Protein AF-A0A923NF06-F1 (afdb_monomer_lite)

Organism: Weissella confusa (NCBI:txid1583)

Structure (mmCIF, N/CA/C/O backbone):
data_AF-A0A923NF06-F1
#
_entry.id   AF-A0A923NF06-F1
#
loop_
_atom_site.group_PDB
_atom_site.id
_atom_site.type_symbol
_atom_site.label_atom_id
_atom_site.label_alt_id
_atom_site.label_comp_id
_atom_site.label_asym_id
_atom_site.label_entity_id
_atom_site.label_seq_id
_atom_site.pdbx_PDB_ins_code
_atom_site.Cartn_x
_atom_site.Cartn_y
_atom_site.Cartn_z
_atom_site.occupancy
_atom_site.B_iso_or_equiv
_atom_site.auth_seq_id
_atom_site.auth_comp_id
_atom_site.auth_asym_id
_atom_site.auth_atom_id
_atom_site.pdbx_PDB_model_num
ATOM 1 N N . MET A 1 1 ? 20.794 -13.959 -13.437 1.00 35.75 1 MET A N 1
ATOM 2 C CA . MET A 1 1 ? 19.895 -12.928 -12.881 1.00 35.75 1 MET A CA 1
ATOM 3 C C . MET A 1 1 ? 20.774 -11.919 -12.152 1.00 35.75 1 MET A C 1
ATOM 5 O O . MET A 1 1 ? 21.293 -12.248 -11.097 1.00 35.75 1 MET A O 1
ATOM 9 N N . LYS A 1 2 ? 21.101 -10.780 -12.782 1.00 31.98 2 LYS A N 1
ATOM 10 C CA . LYS A 1 2 ? 21.924 -9.741 -12.141 1.00 31.98 2 LYS A CA 1
ATOM 11 C C . LYS A 1 2 ? 21.043 -9.022 -11.122 1.00 31.98 2 LYS A C 1
ATOM 13 O O . LYS A 1 2 ? 20.008 -8.483 -11.500 1.00 31.98 2 LYS A O 1
ATOM 18 N N . PHE A 1 3 ? 21.435 -9.074 -9.855 1.00 41.47 3 PHE A N 1
ATOM 19 C CA . PHE A 1 3 ? 20.834 -8.262 -8.806 1.00 41.47 3 PHE A CA 1
ATOM 20 C C . PHE A 1 3 ? 21.036 -6.784 -9.153 1.00 41.47 3 PHE A C 1
ATOM 22 O O . PHE A 1 3 ? 22.095 -6.401 -9.655 1.00 41.47 3 PHE A O 1
ATOM 29 N N . VAL A 1 4 ? 19.989 -5.985 -8.961 1.00 50.75 4 VAL A N 1
ATOM 30 C CA . VAL A 1 4 ? 20.014 -4.544 -9.218 1.00 50.75 4 VAL A CA 1
ATOM 31 C C . VAL A 1 4 ? 21.032 -3.932 -8.256 1.00 50.75 4 VAL A C 1
ATOM 33 O O . VAL A 1 4 ? 20.912 -4.094 -7.046 1.00 50.75 4 VAL A O 1
ATOM 36 N N . GLN A 1 5 ? 22.075 -3.314 -8.804 1.00 52.78 5 GLN A N 1
ATOM 37 C CA . GLN A 1 5 ? 23.121 -2.642 -8.039 1.00 52.78 5 GLN A CA 1
ATOM 38 C C . GLN A 1 5 ? 22.521 -1.426 -7.321 1.00 52.78 5 GLN A C 1
ATOM 40 O O . GLN A 1 5 ? 21.747 -0.685 -7.931 1.00 52.78 5 GLN A O 1
ATOM 45 N N . GLU A 1 6 ? 22.863 -1.230 -6.045 1.00 57.00 6 GLU A N 1
ATOM 46 C CA . GLU A 1 6 ? 22.473 -0.033 -5.295 1.00 57.00 6 GLU A CA 1
ATOM 47 C C . GLU A 1 6 ? 23.014 1.205 -6.017 1.00 57.00 6 GLU A C 1
ATOM 49 O O . GLU A 1 6 ? 24.222 1.411 -6.135 1.00 57.00 6 GLU A O 1
ATOM 54 N N . MET A 1 7 ? 22.105 2.011 -6.553 1.00 59.41 7 MET A N 1
ATOM 55 C CA . MET A 1 7 ? 22.412 3.335 -7.070 1.00 59.41 7 MET A CA 1
ATOM 56 C C . MET A 1 7 ? 22.179 4.324 -5.922 1.00 59.41 7 MET A C 1
ATOM 58 O O . MET A 1 7 ? 21.115 4.324 -5.308 1.00 59.41 7 MET A O 1
ATOM 62 N N . GLY A 1 8 ? 23.183 5.132 -5.583 1.00 54.16 8 GLY A N 1
ATOM 63 C CA . GLY A 1 8 ? 23.005 6.233 -4.635 1.00 54.16 8 GLY A CA 1
ATOM 64 C C . GLY A 1 8 ? 22.170 7.336 -5.284 1.00 54.16 8 GLY A C 1
ATOM 65 O O . GLY A 1 8 ? 22.474 7.745 -6.405 1.00 54.16 8 GLY A O 1
ATOM 66 N N . PHE A 1 9 ? 21.122 7.814 -4.607 1.00 62.66 9 PHE A N 1
ATOM 67 C CA . PHE A 1 9 ? 20.254 8.872 -5.130 1.00 62.66 9 PHE A CA 1
ATOM 68 C C . PHE A 1 9 ? 19.944 9.928 -4.074 1.00 62.66 9 PHE A C 1
ATOM 70 O O . PHE A 1 9 ? 19.686 9.604 -2.917 1.00 62.66 9 PHE A O 1
ATOM 77 N N . GLU A 1 10 ? 19.877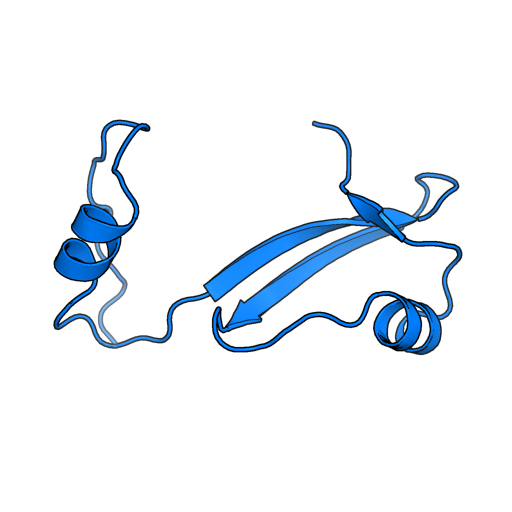 11.181 -4.518 1.00 61.03 10 GLU A N 1
ATOM 78 C CA . GLU A 1 10 ? 19.313 12.281 -3.737 1.00 61.03 10 GLU A CA 1
ATOM 79 C C . GLU A 1 10 ? 17.772 12.190 -3.733 1.00 61.03 10 GLU A C 1
ATOM 81 O O . GLU A 1 10 ? 17.175 11.981 -4.795 1.00 61.03 10 GLU A O 1
ATOM 86 N N . PRO A 1 11 ? 17.088 12.360 -2.586 1.00 55.00 11 PRO A N 1
ATOM 87 C CA . PRO A 1 11 ? 15.677 11.986 -2.399 1.00 55.00 11 PRO A CA 1
ATOM 88 C C . PRO A 1 11 ? 14.620 12.857 -3.118 1.00 55.00 11 PRO A C 1
ATOM 90 O O . PRO A 1 11 ? 13.448 12.805 -2.766 1.00 55.00 11 PRO A O 1
ATOM 93 N N . ASN A 1 12 ? 14.976 13.617 -4.158 1.00 57.84 12 ASN A N 1
ATOM 94 C CA . 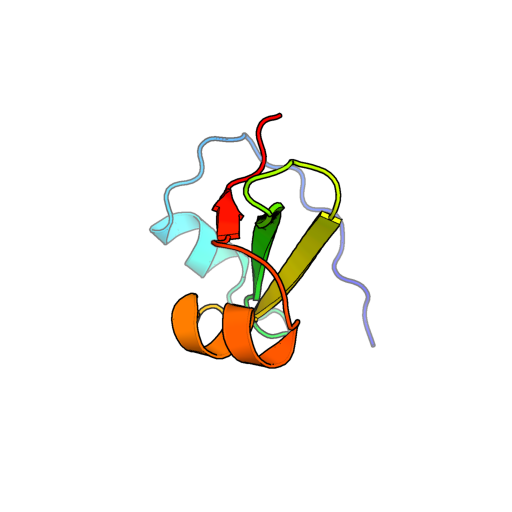ASN A 1 12 ? 14.064 14.516 -4.887 1.00 57.84 12 ASN A CA 1
ATOM 95 C C . ASN A 1 12 ? 14.145 14.371 -6.417 1.00 57.84 12 ASN A C 1
ATOM 97 O O . ASN A 1 12 ? 14.078 15.348 -7.165 1.00 57.84 12 ASN A O 1
ATOM 101 N N . ILE A 1 13 ? 14.295 13.145 -6.918 1.00 62.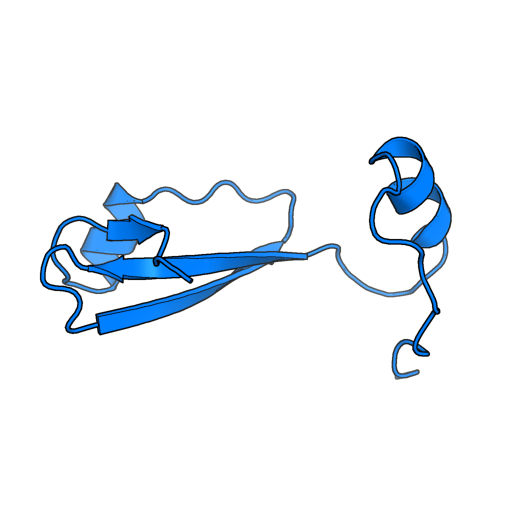06 13 ILE A N 1
ATOM 102 C CA . ILE A 1 13 ? 14.297 12.902 -8.363 1.00 62.06 13 ILE A CA 1
ATOM 103 C C . ILE A 1 13 ? 12.865 13.003 -8.916 1.00 62.06 13 ILE A C 1
ATOM 105 O O . ILE A 1 13 ? 11.983 12.222 -8.563 1.00 62.06 13 ILE A O 1
ATOM 109 N N . VAL A 1 14 ? 12.633 13.964 -9.817 1.00 69.31 14 VAL A N 1
ATOM 110 C CA . VAL A 1 14 ? 11.370 14.105 -10.565 1.00 69.31 14 VAL A CA 1
ATOM 111 C C . VAL A 1 14 ? 11.098 12.817 -11.351 1.00 69.31 14 VAL A C 1
ATOM 113 O O . VAL A 1 14 ? 12.024 12.247 -11.926 1.00 69.31 14 VAL A O 1
ATOM 116 N N . ALA A 1 15 ? 9.836 12.383 -11.446 1.00 69.62 15 ALA A N 1
ATOM 117 C CA . ALA A 1 15 ? 9.439 11.138 -12.121 1.00 69.62 15 ALA A CA 1
ATOM 118 C C . ALA A 1 15 ? 10.080 10.945 -13.515 1.00 69.62 15 ALA A C 1
ATOM 120 O O . ALA A 1 15 ? 10.533 9.852 -13.838 1.00 69.62 15 ALA A O 1
ATOM 121 N N . LEU A 1 16 ? 10.226 12.029 -14.287 1.00 69.25 16 LEU A N 1
ATOM 122 C CA . LEU A 1 16 ? 10.887 12.028 -15.600 1.00 69.25 16 LEU A CA 1
ATOM 123 C C . LEU A 1 16 ? 12.354 11.567 -15.566 1.00 69.25 16 LEU A C 1
ATOM 125 O O . LEU A 1 16 ? 12.829 10.944 -16.513 1.00 69.25 16 LEU A O 1
ATOM 129 N N . TYR A 1 17 ? 13.093 11.896 -14.509 1.00 79.06 17 TYR A N 1
ATOM 130 C CA . TYR A 1 17 ? 14.468 11.431 -14.331 1.00 79.06 17 TYR A CA 1
ATOM 131 C C . TYR A 1 17 ? 14.497 9.979 -13.850 1.00 79.06 17 TYR A C 1
ATOM 133 O O . TYR A 1 17 ? 15.335 9.213 -14.316 1.00 79.06 17 TYR A O 1
ATOM 141 N N . ALA A 1 18 ? 13.554 9.572 -12.995 1.00 78.56 18 ALA A N 1
ATOM 142 C CA . ALA A 1 18 ? 13.439 8.186 -12.545 1.00 78.56 18 ALA A CA 1
ATOM 143 C C . ALA A 1 18 ? 13.191 7.218 -13.715 1.00 78.56 18 ALA A C 1
ATOM 145 O O . ALA A 1 18 ? 13.825 6.169 -13.782 1.00 78.56 18 ALA A O 1
ATOM 146 N N . ASP A 1 19 ? 12.345 7.600 -14.676 1.00 80.50 19 ASP A N 1
ATOM 147 C CA . ASP A 1 19 ? 12.060 6.782 -15.863 1.00 80.50 19 ASP A CA 1
ATOM 148 C C . ASP A 1 19 ? 13.305 6.579 -16.740 1.00 80.50 19 ASP A C 1
ATOM 150 O O . ASP A 1 19 ? 13.541 5.484 -17.252 1.00 80.50 19 ASP A O 1
ATOM 154 N N . LYS A 1 20 ? 14.149 7.613 -16.866 1.00 82.62 20 LYS A N 1
ATOM 155 C CA . LYS A 1 20 ? 15.439 7.511 -17.565 1.00 82.62 20 LYS A CA 1
ATOM 156 C C . LYS A 1 20 ? 16.424 6.611 -16.823 1.00 82.62 20 LYS A C 1
ATOM 158 O O . LYS A 1 20 ? 17.164 5.880 -17.467 1.00 82.62 20 LYS A O 1
ATOM 163 N N . LEU A 1 21 ? 16.428 6.657 -15.490 1.00 77.62 21 LEU A N 1
ATOM 164 C CA . LEU A 1 21 ? 17.333 5.860 -14.658 1.00 77.62 21 LEU A CA 1
ATOM 165 C C . LEU A 1 21 ? 17.027 4.363 -14.718 1.00 77.62 21 LEU A C 1
ATOM 167 O O . LEU A 1 21 ? 17.942 3.559 -14.602 1.00 77.62 21 LEU A O 1
ATOM 171 N N . ILE A 1 22 ? 15.765 3.978 -14.905 1.00 80.38 22 ILE A N 1
ATOM 172 C CA . ILE A 1 22 ? 15.374 2.563 -15.008 1.00 80.38 22 ILE A CA 1
ATOM 173 C C . ILE A 1 22 ? 15.387 2.039 -16.453 1.00 80.38 22 ILE A C 1
ATOM 175 O O . ILE A 1 22 ? 15.270 0.831 -16.668 1.00 80.38 22 ILE A O 1
ATOM 179 N N . ALA A 1 23 ? 15.545 2.916 -17.451 1.00 82.00 23 ALA A N 1
ATOM 180 C CA . ALA A 1 23 ? 15.590 2.534 -18.857 1.00 82.00 23 ALA A CA 1
ATOM 181 C C . ALA A 1 23 ? 16.804 1.630 -19.147 1.00 82.00 23 ALA A C 1
ATOM 183 O O . ALA A 1 23 ? 17.947 1.992 -18.885 1.00 82.00 23 ALA A O 1
ATOM 184 N N . GLY A 1 24 ? 16.553 0.441 -19.702 1.00 79.88 24 GLY A N 1
ATOM 185 C CA . GLY A 1 24 ? 17.595 -0.541 -20.035 1.00 79.88 24 GLY A CA 1
ATOM 186 C C . GLY A 1 24 ? 17.908 -1.560 -18.933 1.00 79.88 24 GLY A C 1
ATOM 187 O O . GLY A 1 24 ? 18.639 -2.517 -19.190 1.00 79.88 24 GLY A O 1
ATOM 188 N N . TYR A 1 25 ? 17.322 -1.425 -17.740 1.00 81.25 25 TYR A N 1
ATOM 189 C CA . TYR A 1 25 ? 17.415 -2.447 -16.698 1.00 81.25 25 TYR A CA 1
ATOM 190 C C . TYR A 1 25 ? 16.337 -3.520 -16.887 1.00 81.25 25 TYR A C 1
ATOM 192 O O . TYR A 1 25 ? 15.168 -3.225 -17.129 1.00 81.25 25 TYR A O 1
ATOM 200 N N . ALA A 1 26 ? 16.729 -4.789 -16.756 1.00 78.81 26 ALA A N 1
ATOM 201 C CA . ALA A 1 26 ? 15.788 -5.902 -16.782 1.00 78.81 26 ALA A CA 1
ATOM 202 C C . ALA A 1 26 ? 14.963 -5.920 -15.486 1.00 78.81 26 ALA A C 1
ATOM 204 O O . ALA A 1 26 ? 15.515 -6.067 -14.396 1.00 78.81 26 ALA A O 1
ATOM 205 N N . GLY A 1 27 ? 13.644 -5.786 -15.602 1.00 80.50 27 GLY A N 1
ATOM 206 C CA . GLY A 1 27 ? 12.730 -5.776 -14.464 1.00 80.50 27 GLY A CA 1
ATOM 207 C C . GLY A 1 27 ? 11.415 -5.078 -14.793 1.00 80.50 27 GLY A C 1
ATOM 208 O O . GLY A 1 27 ? 11.254 -4.491 -15.858 1.00 80.50 27 GLY A O 1
ATOM 209 N N . THR A 1 28 ? 10.455 -5.159 -13.876 1.00 83.88 28 THR A N 1
ATOM 210 C CA . THR A 1 28 ? 9.193 -4.412 -13.958 1.00 83.88 28 THR A CA 1
ATOM 211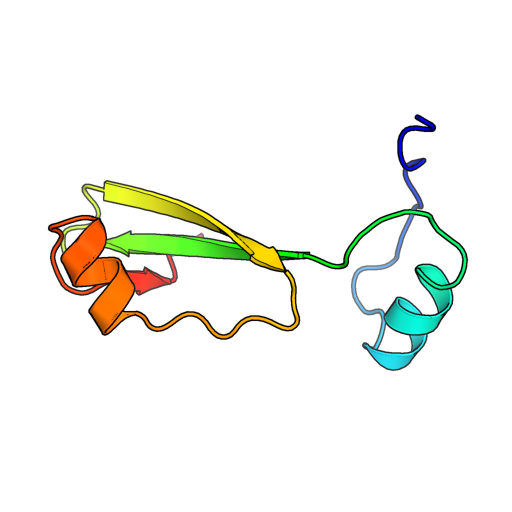 C C . THR A 1 28 ? 9.157 -3.388 -12.838 1.00 83.88 28 THR A C 1
ATOM 213 O O . THR A 1 28 ? 9.456 -3.720 -11.693 1.00 83.88 28 THR A O 1
ATOM 216 N N . ARG A 1 29 ? 8.766 -2.148 -13.152 1.00 84.38 29 ARG A N 1
ATOM 217 C CA . ARG A 1 29 ? 8.564 -1.111 -12.137 1.00 84.38 29 ARG A CA 1
ATOM 218 C C . ARG A 1 29 ? 7.447 -1.531 -11.187 1.00 84.38 29 ARG A C 1
ATOM 220 O O . ARG A 1 29 ? 6.341 -1.854 -11.631 1.00 84.38 29 ARG A O 1
ATOM 227 N N . THR A 1 30 ? 7.730 -1.488 -9.891 1.00 90.00 30 THR A N 1
ATOM 228 C CA . THR A 1 30 ? 6.762 -1.775 -8.833 1.00 90.00 30 THR A CA 1
ATOM 229 C C . THR A 1 30 ? 6.515 -0.551 -7.970 1.00 90.00 30 THR A C 1
ATOM 231 O O . THR A 1 30 ? 7.427 0.234 -7.715 1.00 90.00 30 THR A O 1
ATOM 234 N N . LYS A 1 31 ? 5.291 -0.433 -7.468 1.00 90.00 31 LYS A N 1
ATOM 235 C CA . LYS A 1 31 ? 4.952 0.435 -6.345 1.00 90.00 31 LYS A CA 1
ATOM 236 C C . LYS A 1 31 ? 4.622 -0.423 -5.135 1.00 90.00 31 LYS A C 1
ATOM 238 O O . LYS A 1 31 ? 4.036 -1.502 -5.264 1.00 90.00 31 LYS A O 1
ATOM 243 N N . THR A 1 32 ? 4.986 0.096 -3.975 1.00 94.00 32 THR A N 1
ATOM 244 C CA . THR A 1 32 ? 4.780 -0.564 -2.693 1.00 94.00 32 THR A CA 1
ATOM 245 C C . THR A 1 32 ? 3.911 0.331 -1.828 1.00 94.00 32 THR A C 1
ATOM 247 O O . THR A 1 32 ? 4.217 1.509 -1.661 1.00 94.00 32 THR A O 1
ATOM 250 N N . LEU A 1 33 ? 2.819 -0.214 -1.297 1.00 95.25 33 LEU A N 1
ATOM 251 C CA . LEU A 1 33 ? 1.945 0.482 -0.356 1.00 95.25 33 LEU A CA 1
ATOM 252 C C . LEU A 1 33 ? 1.959 -0.257 0.976 1.00 95.25 33 LEU A C 1
ATOM 254 O O . LEU A 1 33 ? 1.785 -1.475 1.004 1.00 95.25 33 LEU A O 1
ATOM 258 N N . LEU A 1 34 ? 2.124 0.483 2.070 1.00 97.25 34 LEU A N 1
ATOM 259 C CA . LEU A 1 34 ? 1.919 -0.039 3.414 1.00 97.25 34 LEU A CA 1
ATOM 260 C C . LEU A 1 34 ? 0.522 0.366 3.882 1.00 97.25 34 LEU A C 1
ATOM 262 O O . LEU A 1 34 ? 0.226 1.554 4.021 1.00 97.25 34 LEU A O 1
ATOM 266 N N . LEU A 1 35 ? -0.339 -0.626 4.085 1.00 97.31 35 LEU A N 1
ATOM 267 C CA . LEU A 1 35 ? -1.725 -0.436 4.492 1.00 97.31 35 LEU A CA 1
ATOM 268 C C . LEU A 1 35 ? -1.961 -1.013 5.882 1.00 97.31 35 LEU A C 1
ATOM 270 O O . LEU A 1 35 ? -1.301 -1.967 6.283 1.00 97.31 35 LEU A O 1
ATOM 274 N N . ASN A 1 36 ? -2.950 -0.477 6.581 1.00 97.56 36 ASN A N 1
ATOM 275 C CA . ASN A 1 36 ? -3.480 -1.044 7.809 1.00 97.56 36 ASN A CA 1
ATOM 276 C C . ASN A 1 36 ? -5.005 -1.110 7.772 1.00 97.56 36 ASN A C 1
ATOM 278 O O . ASN A 1 36 ? -5.666 -0.410 6.998 1.00 97.56 36 ASN A O 1
ATOM 282 N N . ASN A 1 37 ? -5.560 -1.971 8.615 1.00 97.69 37 ASN A N 1
ATOM 283 C CA . ASN A 1 37 ? -6.993 -1.998 8.861 1.00 97.69 37 ASN A CA 1
ATOM 284 C C . ASN A 1 37 ? -7.415 -0.854 9.803 1.00 97.69 37 ASN A C 1
ATOM 286 O O . ASN A 1 37 ? -6.583 -0.191 10.429 1.00 97.69 37 ASN A O 1
ATOM 290 N N . SER A 1 38 ? -8.723 -0.629 9.933 1.00 95.81 38 SER A N 1
ATOM 291 C CA . SER A 1 38 ? -9.259 0.496 10.718 1.00 95.81 38 SER A CA 1
ATOM 292 C C . SER A 1 38 ? -8.855 0.437 12.195 1.00 95.81 38 SER A C 1
ATOM 294 O O . SER A 1 38 ? -8.672 1.474 12.828 1.00 95.81 38 SER A O 1
ATOM 296 N N . ASN A 1 39 ? -8.661 -0.773 12.722 1.00 94.75 39 ASN A N 1
ATOM 297 C CA . ASN A 1 39 ? -8.299 -1.013 14.118 1.00 94.75 39 ASN A CA 1
ATOM 298 C C . ASN A 1 39 ? -6.778 -1.055 14.349 1.00 94.75 39 ASN A C 1
ATOM 300 O O . ASN A 1 39 ? -6.343 -1.245 15.481 1.00 94.75 39 ASN A O 1
ATOM 304 N N . LYS A 1 40 ? -5.969 -0.889 13.294 1.00 95.88 40 LYS A N 1
ATOM 305 C CA . LYS A 1 40 ? -4.500 -0.992 13.308 1.00 95.88 40 LYS A CA 1
ATOM 306 C C . LYS A 1 40 ? -3.953 -2.307 13.887 1.00 95.88 40 LYS A C 1
ATOM 308 O O . LYS A 1 40 ? -2.843 -2.336 14.412 1.00 95.88 40 LYS A O 1
ATOM 313 N N . THR A 1 41 ? -4.720 -3.388 13.792 1.00 96.75 41 THR A N 1
ATOM 314 C CA . THR A 1 41 ? -4.329 -4.730 14.253 1.00 96.75 41 THR A CA 1
ATOM 315 C C . THR A 1 41 ? -3.705 -5.568 13.142 1.00 96.75 41 THR A C 1
ATOM 317 O O . THR A 1 41 ? -3.054 -6.568 13.419 1.00 96.75 41 THR A O 1
ATOM 320 N N . GLU A 1 42 ? -3.909 -5.170 11.887 1.00 97.25 42 GLU A N 1
ATOM 321 C CA . GLU A 1 42 ? -3.416 -5.862 10.699 1.00 97.25 42 GLU A CA 1
ATOM 322 C C . GLU A 1 42 ? -2.694 -4.864 9.797 1.00 97.25 42 GLU A C 1
ATOM 324 O O . GLU A 1 42 ? -3.178 -3.745 9.592 1.00 97.25 42 GLU A O 1
ATOM 329 N N . TYR A 1 43 ? -1.558 -5.288 9.242 1.00 97.12 43 TYR A N 1
ATOM 330 C CA . TYR A 1 43 ? -0.741 -4.505 8.320 1.00 97.12 43 TYR A CA 1
ATOM 331 C C . TYR A 1 43 ? -0.462 -5.316 7.059 1.00 97.12 43 TYR A C 1
ATOM 333 O O . TYR A 1 43 ? -0.160 -6.507 7.127 1.00 97.12 43 TYR A O 1
ATOM 341 N N . TYR A 1 44 ? -0.538 -4.657 5.908 1.00 96.94 44 TYR A N 1
ATOM 342 C CA . TYR A 1 44 ? -0.361 -5.272 4.599 1.00 96.94 44 TYR A CA 1
ATOM 343 C C . TYR A 1 44 ? 0.698 -4.507 3.812 1.00 96.94 44 TYR A C 1
ATOM 345 O O . TYR A 1 44 ? 0.558 -3.304 3.586 1.00 96.94 44 TYR A O 1
ATOM 353 N N . LEU A 1 45 ? 1.731 -5.215 3.351 1.00 97.06 45 LEU A N 1
ATOM 354 C CA . LEU A 1 45 ? 2.685 -4.697 2.375 1.00 97.06 45 LEU A CA 1
ATOM 355 C C . LEU A 1 45 ? 2.241 -5.132 0.978 1.00 97.06 45 LEU A C 1
ATOM 357 O O . LEU A 1 45 ? 2.396 -6.290 0.593 1.00 97.06 45 LEU A O 1
ATOM 361 N N . VAL A 1 46 ? 1.665 -4.207 0.219 1.00 95.44 46 VAL A N 1
ATOM 362 C CA . VAL A 1 46 ? 1.170 -4.482 -1.130 1.00 95.44 46 VAL A CA 1
ATOM 363 C C . VAL A 1 46 ? 2.244 -4.105 -2.138 1.00 95.44 46 VAL A C 1
ATOM 365 O O . VAL A 1 46 ? 2.486 -2.922 -2.367 1.00 95.44 46 VAL A O 1
ATOM 368 N N . VAL A 1 47 ? 2.865 -5.110 -2.755 1.00 94.62 47 VAL A N 1
ATOM 369 C CA . VAL A 1 47 ? 3.823 -4.942 -3.855 1.00 94.62 47 VAL A CA 1
ATOM 370 C C . VAL A 1 47 ? 3.120 -5.263 -5.166 1.00 94.62 47 VAL A C 1
ATOM 372 O O . VAL A 1 47 ? 2.619 -6.370 -5.358 1.00 94.62 47 VAL A O 1
ATOM 375 N N . MET A 1 48 ? 3.064 -4.296 -6.076 1.00 93.94 48 MET A N 1
ATOM 376 C CA . MET A 1 48 ? 2.416 -4.475 -7.374 1.00 93.94 48 MET A CA 1
ATOM 377 C C . MET A 1 48 ? 3.144 -3.726 -8.475 1.00 93.94 48 MET A C 1
ATOM 379 O O . MET A 1 48 ? 3.837 -2.745 -8.212 1.00 93.94 48 MET A O 1
ATOM 383 N N . SER A 1 49 ? 2.967 -4.168 -9.721 1.00 91.75 49 SER A N 1
ATOM 384 C CA . SER A 1 49 ? 3.454 -3.398 -10.862 1.00 91.75 49 SER A CA 1
ATOM 385 C C . SER A 1 49 ? 2.782 -2.023 -10.903 1.00 91.75 49 SER A C 1
ATOM 387 O O . SER A 1 49 ? 1.606 -1.876 -10.558 1.00 91.75 49 SER A O 1
ATOM 389 N N . ASP A 1 50 ? 3.536 -1.003 -11.307 1.00 87.81 50 ASP A N 1
ATOM 390 C CA . ASP A 1 50 ? 3.061 0.381 -11.348 1.00 87.81 50 ASP A CA 1
ATOM 391 C C . ASP A 1 50 ? 1.835 0.556 -12.268 1.00 87.81 50 ASP A C 1
ATOM 393 O O . ASP A 1 50 ? 0.906 1.305 -11.954 1.00 87.81 50 ASP A O 1
ATOM 397 N N . ASN A 1 51 ? 1.763 -0.240 -13.340 1.00 88.62 51 ASN A N 1
ATOM 398 C CA . ASN A 1 51 ? 0.665 -0.223 -14.307 1.00 88.62 51 ASN A CA 1
ATOM 399 C C . ASN A 1 51 ? -0.670 -0.784 -13.770 1.00 88.62 51 ASN A C 1
ATOM 401 O O . ASN A 1 51 ? -1.707 -0.590 -14.405 1.00 88.62 51 ASN A O 1
ATOM 405 N N . VAL A 1 52 ? -0.682 -1.448 -12.608 1.00 91.88 52 VAL A N 1
ATOM 406 C CA . VAL A 1 52 ? -1.900 -2.005 -12.004 1.00 91.88 52 VAL A CA 1
ATOM 407 C C . VAL A 1 52 ? -2.499 -1.014 -11.007 1.00 91.88 52 VAL A C 1
ATOM 409 O O .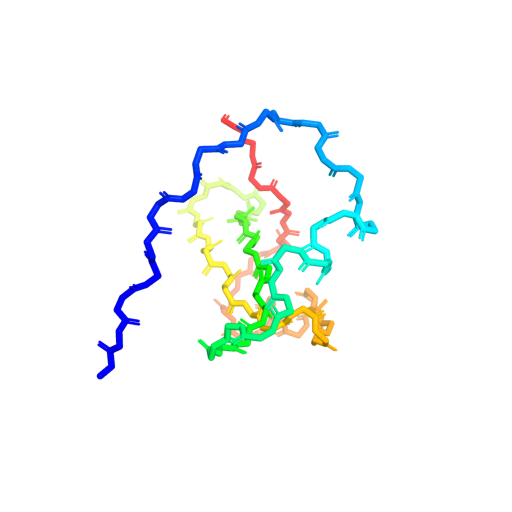 VAL A 1 52 ? -1.806 -0.460 -10.151 1.00 91.88 52 VAL A O 1
ATOM 412 N N . ARG A 1 53 ? -3.816 -0.785 -11.078 1.00 93.44 53 ARG A N 1
ATOM 413 C CA . ARG A 1 53 ? -4.549 -0.019 -10.056 1.00 93.44 53 ARG A CA 1
ATOM 414 C C . ARG A 1 53 ? -5.040 -0.948 -8.949 1.00 93.44 53 ARG A C 1
ATOM 416 O O . ARG A 1 53 ? -5.695 -1.949 -9.228 1.00 93.44 53 ARG A O 1
ATOM 423 N N . LEU A 1 54 ? -4.751 -0.590 -7.699 1.00 94.50 54 LEU A N 1
ATOM 424 C CA . LEU A 1 54 ? -5.290 -1.282 -6.532 1.00 94.50 54 LEU A CA 1
ATOM 425 C C . LEU A 1 54 ? -6.738 -0.842 -6.288 1.00 94.50 54 LEU A C 1
ATOM 427 O O . LEU A 1 54 ? -6.989 0.328 -6.008 1.00 94.50 54 LEU A O 1
ATOM 431 N N . ASP A 1 55 ? -7.676 -1.785 -6.341 1.00 95.44 55 ASP A N 1
ATOM 432 C CA . ASP A 1 55 ? -9.030 -1.591 -5.822 1.00 95.44 55 ASP A CA 1
ATOM 433 C C . ASP A 1 55 ? -9.057 -1.983 -4.341 1.00 95.44 55 ASP A C 1
ATOM 435 O O . ASP A 1 55 ? -8.999 -3.165 -3.994 1.00 95.44 55 ASP A O 1
ATOM 439 N N . LEU A 1 56 ? -9.144 -0.981 -3.463 1.00 94.56 56 LEU A N 1
ATOM 440 C CA . LEU A 1 56 ? -9.152 -1.187 -2.015 1.00 94.56 56 LEU A CA 1
ATOM 441 C C . LEU A 1 56 ? -10.390 -1.942 -1.525 1.00 94.56 56 LEU A C 1
ATOM 443 O O . LEU A 1 56 ? -10.274 -2.681 -0.555 1.00 94.56 56 LEU A O 1
ATOM 447 N N . LYS A 1 57 ? -11.553 -1.803 -2.176 1.00 95.44 57 LYS A N 1
ATOM 448 C CA . LYS A 1 57 ? -12.771 -2.524 -1.772 1.00 95.44 57 LYS A CA 1
ATOM 449 C C . LYS A 1 57 ? -12.653 -3.998 -2.125 1.00 95.44 57 LYS A C 1
ATOM 451 O O . LYS A 1 57 ? -12.951 -4.860 -1.300 1.00 95.44 57 LYS A O 1
ATOM 456 N N . LYS A 1 58 ? -12.166 -4.287 -3.335 1.00 96.31 58 LYS A N 1
ATOM 457 C CA . LYS A 1 58 ? -11.900 -5.665 -3.753 1.00 96.31 58 LYS A CA 1
ATOM 458 C C . LYS A 1 58 ? -10.830 -6.292 -2.866 1.00 96.31 58 LYS A C 1
ATOM 460 O O . LYS A 1 58 ? -11.034 -7.386 -2.353 1.00 96.31 58 LYS A O 1
ATOM 465 N N . PHE A 1 59 ? -9.729 -5.583 -2.626 1.00 96.00 59 PHE A N 1
ATOM 466 C CA . PHE A 1 59 ? -8.658 -6.077 -1.769 1.00 96.00 59 PHE A CA 1
ATOM 467 C C . PHE A 1 59 ? -9.136 -6.316 -0.333 1.00 96.00 59 PHE A C 1
ATOM 469 O O . PHE A 1 59 ? -8.879 -7.388 0.203 1.00 96.00 59 PHE A O 1
ATOM 476 N N . GLN A 1 60 ? -9.920 -5.394 0.236 1.00 96.44 60 GLN A N 1
ATOM 477 C CA . GLN A 1 60 ? -10.565 -5.563 1.540 1.00 96.44 60 GLN A CA 1
ATOM 478 C C . GLN A 1 60 ? -11.387 -6.858 1.600 1.00 96.44 60 GLN A C 1
ATOM 480 O O . GLN A 1 60 ? -11.260 -7.613 2.561 1.00 96.44 60 GLN A O 1
ATOM 485 N N . SER A 1 61 ? -12.200 -7.136 0.572 1.00 97.06 61 SER A N 1
ATOM 486 C CA . SER A 1 61 ? -12.987 -8.375 0.520 1.00 97.06 61 SER A CA 1
ATOM 487 C C . SER A 1 61 ? -12.113 -9.629 0.419 1.00 97.06 61 SER A C 1
ATOM 489 O O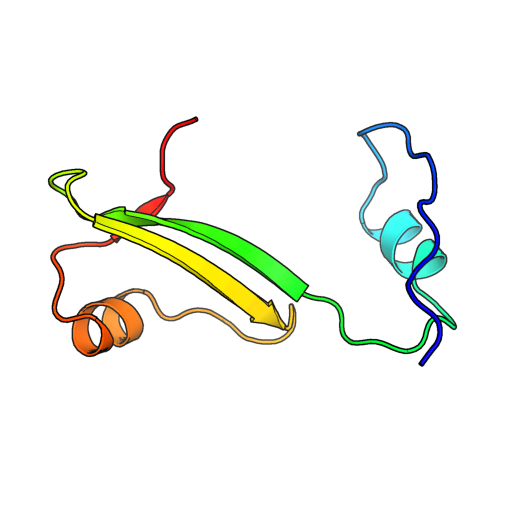 . SER A 1 61 ? -12.433 -10.642 1.034 1.00 97.06 61 SER A O 1
ATOM 491 N N . THR A 1 62 ? -10.982 -9.552 -0.290 1.00 96.75 62 THR A N 1
ATOM 492 C CA . THR A 1 62 ? -10.024 -10.659 -0.422 1.00 96.75 62 THR A CA 1
ATOM 493 C C . THR A 1 62 ? -9.338 -10.985 0.900 1.00 96.75 62 THR A C 1
ATOM 495 O O . THR A 1 62 ? -9.193 -12.156 1.232 1.00 96.75 62 THR A O 1
ATOM 498 N N . VAL A 1 63 ? -8.910 -9.966 1.652 1.00 95.88 63 VAL A N 1
ATOM 499 C CA . VAL A 1 63 ? -8.207 -10.156 2.935 1.00 95.88 63 VAL A CA 1
ATOM 500 C C . VAL A 1 63 ? -9.156 -10.279 4.127 1.00 95.88 63 VAL A C 1
ATOM 502 O O . VAL A 1 63 ? -8.690 -10.422 5.250 1.00 95.88 63 VAL A O 1
ATOM 505 N N . GLN A 1 64 ? -10.471 -10.210 3.886 1.00 96.50 64 GLN A N 1
ATOM 506 C CA . GLN A 1 64 ? -11.524 -10.313 4.901 1.00 96.50 64 GLN A CA 1
ATOM 507 C C . GLN A 1 64 ? -11.318 -9.363 6.093 1.00 96.50 64 GLN A C 1
ATOM 509 O O . GLN A 1 64 ? -11.562 -9.722 7.241 1.00 96.50 64 GLN A O 1
ATOM 514 N N . SER A 1 65 ? -10.886 -8.131 5.812 1.00 96.31 65 SER A N 1
ATOM 515 C CA . SER A 1 65 ? -10.586 -7.133 6.842 1.00 96.31 65 SER A CA 1
ATOM 516 C C . SER A 1 65 ? -11.587 -5.973 6.843 1.00 96.31 65 SER A C 1
ATOM 518 O O . SER A 1 65 ? -12.470 -5.841 5.986 1.00 96.31 65 SER A O 1
ATOM 520 N N . THR A 1 66 ? -11.448 -5.104 7.841 1.00 96.06 66 THR A N 1
ATOM 521 C CA . THR A 1 66 ? -12.150 -3.818 7.903 1.00 96.06 66 THR A CA 1
ATOM 522 C C . THR A 1 66 ? -11.596 -2.844 6.857 1.00 96.06 66 THR A C 1
ATOM 524 O O . THR A 1 66 ? -10.693 -3.172 6.086 1.00 96.06 66 THR A O 1
ATOM 527 N N . ARG A 1 67 ? -12.148 -1.625 6.792 1.00 96.31 67 ARG A N 1
ATOM 528 C CA . ARG A 1 67 ? -11.702 -0.611 5.829 1.00 96.31 67 ARG A CA 1
ATOM 529 C C . ARG A 1 67 ? -10.190 -0.403 5.944 1.00 96.31 67 ARG A C 1
ATOM 531 O O . ARG A 1 67 ? -9.679 -0.134 7.032 1.00 96.31 67 ARG A O 1
ATOM 538 N N . LEU A 1 68 ? -9.520 -0.481 4.800 1.00 97.31 68 LEU A N 1
ATOM 539 C CA . LEU A 1 68 ? -8.079 -0.304 4.681 1.00 97.31 68 LEU A CA 1
ATOM 540 C C . LEU A 1 68 ? -7.715 1.169 4.458 1.00 97.31 68 LEU A C 1
ATOM 542 O O . LEU A 1 68 ? -8.417 1.901 3.752 1.00 97.31 68 LEU A O 1
ATOM 546 N N . SER A 1 69 ? -6.597 1.594 5.038 1.00 96.25 69 SER A N 1
ATOM 547 C CA . SER A 1 69 ? -5.995 2.920 4.866 1.00 96.25 69 SER A CA 1
ATOM 548 C C . SER A 1 69 ? -4.477 2.827 4.770 1.00 96.25 69 SER A C 1
ATOM 550 O O . SER A 1 69 ? -3.903 1.788 5.077 1.00 96.25 69 SER A O 1
ATOM 552 N N . MET A 1 70 ? -3.822 3.910 4.341 1.00 97.25 70 MET A N 1
ATOM 553 C CA . MET A 1 70 ? -2.367 4.017 4.453 1.00 97.25 70 MET A CA 1
ATOM 554 C C . MET A 1 70 ? -1.958 3.915 5.921 1.00 97.25 70 MET A C 1
ATOM 556 O O . MET A 1 70 ? -2.550 4.576 6.779 1.00 97.25 70 MET A O 1
ATOM 560 N N . ALA A 1 71 ? -0.941 3.103 6.192 1.00 96.62 71 ALA A N 1
ATOM 561 C CA . ALA A 1 71 ? -0.344 3.047 7.512 1.00 96.62 71 ALA A CA 1
ATOM 562 C C . ALA A 1 71 ? 0.341 4.381 7.838 1.00 96.62 71 ALA A C 1
ATOM 564 O O . ALA A 1 71 ? 0.893 5.049 6.960 1.00 96.62 71 ALA A O 1
ATOM 565 N N . SER A 1 72 ? 0.292 4.764 9.110 1.00 90.25 72 SER A N 1
ATOM 566 C CA . SER A 1 72 ? 1.118 5.854 9.622 1.00 90.25 72 SER A CA 1
ATOM 567 C C . SER A 1 72 ? 2.581 5.401 9.727 1.00 90.25 72 SER A C 1
ATOM 569 O O . SER A 1 72 ? 2.792 4.210 9.978 1.00 90.25 72 SER A O 1
ATOM 571 N N . PRO A 1 73 ? 3.553 6.317 9.559 1.00 84.62 73 PRO A N 1
ATOM 572 C CA . PRO A 1 73 ? 4.953 6.067 9.898 1.00 84.62 73 PRO A CA 1
ATOM 573 C C . PRO A 1 73 ? 5.144 5.622 11.350 1.00 84.62 73 PRO A C 1
ATOM 575 O O . PRO A 1 73 ? 4.308 6.015 12.202 1.00 84.62 73 PRO A O 1
#

Secondary structure (DSSP, 8-state):
-PPPP-----TT--HHHHHHHHTT-SS--EEEEEEEETTSS-EEEEEEETTSPP-HHHHHHHHT-S-EEEPP-

Sequence (73 aa):
MKFVQEMGFEPNIVALYADKLIAGYAGTRTKTLLLNNSNKTEYYLVVMSDNVRLDLKKFQSTVQSTRLSMASP

pLDDT: mean 83.75, std 16.77, range [31.98, 97.69]

Radius of gyration: 15.77 Å; chains: 1; bounding box: 36×27×34 Å

Foldseek 3Di:
DDDDDDDDDDPDDDVVVVVVVCPPPPDAAWDWFWKAAPVRPDIDTDIDGPPDDDDQVVVCVVVVTHRMDGDDD

InterPro domains:
  IPR007214 YbaK/aminoacyl-tRNA synthetase-associated domain [PF04073] (30-73)
  IPR036754 YbaK/aminoacyl-tRNA synthetase-associated domain superfamily [G3DSA:3.90.960.10] (4-73)
  IPR036754 YbaK/aminoacyl-tRNA synthetase-associated domain superfamily [SSF55826] (20-73)